Protein AF-A0A939B4H2-F1 (afdb_monomer_lite)

Sequence (66 aa):
MFELTGKPASATVSSAVVAEIKYLLADSSLSMKDIVAAMSFSDQAVFTKFFKRHTGQTPKQYRNGA

pLDDT: mean 72.45, std 14.65, range [35.41, 85.94]

Secondary structure (DSSP, 8-state):
-----SS-STTTSHHHHHHHHHHHHHSTTS-HHHHHHHTT-S-HHHHHHHHHHHHSS-HHHHHHT-

Structure (mmCIF, N/CA/C/O backbone):
data_AF-A0A939B4H2-F1
#
_entry.id   AF-A0A939B4H2-F1
#
loop_
_atom_site.group_PDB
_atom_site.id
_atom_site.type_symbol
_atom_site.label_atom_id
_atom_site.label_alt_id
_atom_site.label_comp_id
_atom_site.label_asym_id
_atom_site.label_entity_id
_atom_site.label_seq_id
_atom_site.pdbx_PDB_ins_code
_atom_site.Cartn_x
_atom_site.Cartn_y
_atom_site.Cartn_z
_atom_site.occupancy
_atom_site.B_iso_or_equiv
_atom_site.auth_seq_id
_atom_site.auth_comp_id
_atom_site.auth_asym_id
_atom_site.auth_atom_id
_atom_site.pdbx_PDB_model_num
ATOM 1 N N . MET A 1 1 ? 26.313 -0.589 -15.669 1.00 37.34 1 MET A N 1
ATOM 2 C CA . MET A 1 1 ? 25.363 -0.679 -14.541 1.00 37.34 1 MET A CA 1
ATOM 3 C C . MET A 1 1 ? 23.977 -0.542 -15.126 1.00 37.34 1 MET A C 1
ATOM 5 O O . MET A 1 1 ? 23.722 0.468 -15.763 1.00 37.34 1 MET A O 1
ATOM 9 N N . PHE A 1 2 ? 23.142 -1.574 -15.015 1.00 35.41 2 PHE A N 1
ATOM 10 C CA . PHE A 1 2 ? 21.771 -1.525 -15.514 1.00 35.41 2 PHE A CA 1
ATOM 11 C C . PHE A 1 2 ? 20.985 -0.548 -14.641 1.00 35.41 2 PHE A C 1
ATOM 13 O O . PHE A 1 2 ? 20.707 -0.835 -13.478 1.00 35.41 2 PHE A O 1
ATOM 20 N N . GLU A 1 3 ? 20.702 0.632 -15.187 1.00 40.81 3 GLU A N 1
ATOM 21 C CA . GLU A 1 3 ? 19.720 1.555 -14.635 1.00 40.81 3 GLU A CA 1
ATOM 22 C C . GLU A 1 3 ? 18.381 0.822 -14.620 1.00 40.81 3 GLU A C 1
ATOM 24 O O . GLU A 1 3 ? 17.713 0.661 -15.641 1.00 40.81 3 GLU A O 1
ATOM 29 N N . LEU A 1 4 ? 18.035 0.303 -13.446 1.00 45.22 4 LEU A N 1
ATOM 30 C CA . LEU A 1 4 ? 16.726 -0.239 -13.130 1.00 45.22 4 LEU A CA 1
ATOM 31 C C . LEU A 1 4 ? 15.718 0.901 -13.272 1.00 45.22 4 LEU A C 1
ATOM 33 O O . LEU A 1 4 ? 15.457 1.629 -12.321 1.00 45.22 4 LEU A O 1
ATOM 37 N N . THR A 1 5 ? 15.239 1.102 -14.499 1.00 45.91 5 THR A N 1
ATOM 38 C CA . THR A 1 5 ? 13.934 1.663 -14.856 1.00 45.91 5 THR A CA 1
ATOM 39 C C . THR A 1 5 ? 13.330 2.541 -13.756 1.00 45.91 5 THR A C 1
ATOM 41 O O . THR A 1 5 ? 12.439 2.119 -13.023 1.00 45.91 5 THR A O 1
ATOM 44 N N . GLY A 1 6 ? 13.794 3.791 -13.654 1.00 43.72 6 GLY A N 1
ATOM 45 C CA . GLY A 1 6 ? 13.287 4.812 -12.719 1.00 43.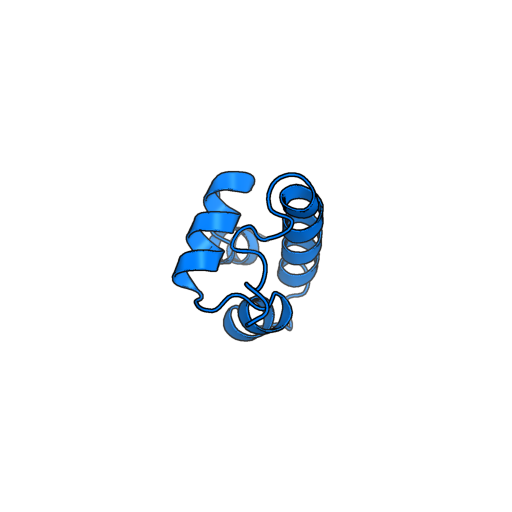72 6 GLY A CA 1
ATOM 46 C C . GLY A 1 6 ? 11.859 5.296 -13.010 1.00 43.72 6 GLY A C 1
ATOM 47 O O . GLY A 1 6 ? 11.444 6.372 -12.587 1.00 43.72 6 GLY A O 1
ATOM 48 N N . LYS A 1 7 ? 11.093 4.512 -13.761 1.00 47.09 7 LYS A N 1
ATOM 49 C CA . LYS A 1 7 ? 9.651 4.618 -13.897 1.00 47.09 7 LYS A CA 1
ATOM 50 C C . LYS A 1 7 ? 9.156 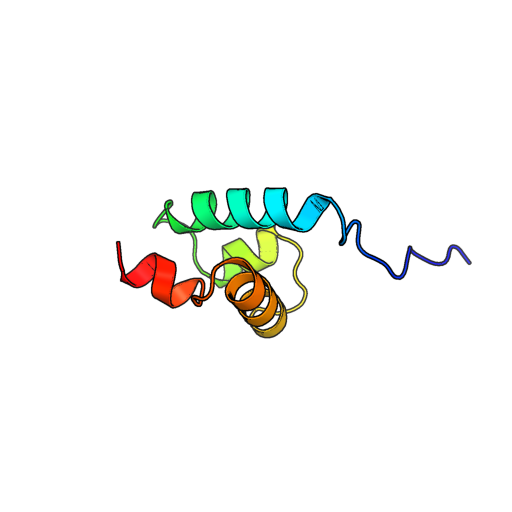3.217 -13.557 1.00 47.09 7 LYS A C 1
ATOM 52 O O . LYS A 1 7 ? 9.535 2.288 -14.274 1.00 47.09 7 LYS A O 1
ATOM 57 N N . PRO A 1 8 ? 8.295 3.025 -12.541 1.00 46.53 8 PRO A N 1
ATOM 58 C CA . PRO A 1 8 ? 7.484 1.820 -12.545 1.00 46.53 8 PRO A CA 1
ATOM 59 C C . PRO A 1 8 ? 6.776 1.775 -13.903 1.00 46.53 8 PRO A C 1
ATOM 61 O O . PRO A 1 8 ? 6.659 2.797 -14.590 1.00 46.53 8 PRO A O 1
ATOM 64 N N . A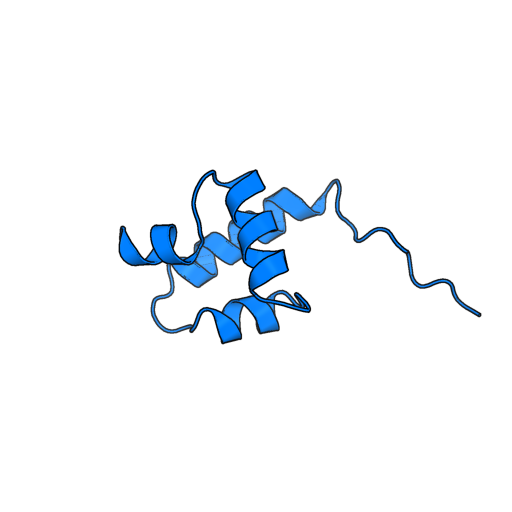LA A 1 9 ? 6.237 0.633 -14.279 1.00 49.66 9 ALA A N 1
ATOM 65 C CA . ALA A 1 9 ? 5.189 0.548 -15.286 1.00 49.66 9 ALA A CA 1
ATOM 66 C C . ALA A 1 9 ? 3.928 1.360 -14.848 1.00 49.66 9 ALA A C 1
ATOM 68 O O . ALA A 1 9 ? 2.838 0.841 -14.671 1.00 49.66 9 ALA A O 1
ATOM 69 N N . SER A 1 10 ? 4.082 2.659 -14.584 1.00 49.44 10 SER A N 1
ATOM 70 C CA . SER A 1 10 ? 3.274 3.507 -13.702 1.00 49.44 10 SER A CA 1
ATOM 71 C C . SER A 1 10 ? 2.162 4.221 -14.462 1.00 49.44 10 SER A C 1
ATOM 73 O O . SER A 1 10 ? 1.151 4.603 -13.884 1.00 49.44 10 SER A O 1
ATOM 75 N N . ALA A 1 11 ? 2.288 4.354 -15.782 1.00 48.50 11 ALA A N 1
ATOM 76 C CA . ALA A 1 11 ? 1.220 4.930 -16.594 1.00 48.50 11 ALA A CA 1
ATOM 77 C C . ALA A 1 11 ? 0.127 3.903 -16.943 1.00 48.50 11 ALA A C 1
ATOM 79 O O . ALA A 1 11 ? -1.037 4.274 -17.040 1.00 48.50 11 ALA A O 1
ATOM 80 N N . THR A 1 12 ? 0.475 2.618 -17.083 1.00 43.75 12 THR A N 1
ATOM 81 C CA . THR A 1 12 ? -0.447 1.579 -17.582 1.00 43.75 12 THR A CA 1
ATOM 82 C C . THR A 1 12 ? -0.902 0.578 -16.520 1.00 43.75 12 THR A C 1
ATOM 84 O O . THR A 1 12 ? -2.016 0.073 -16.613 1.00 43.75 12 THR A O 1
ATOM 87 N N . VAL A 1 13 ? -0.111 0.317 -15.474 1.00 58.38 13 VAL A N 1
ATOM 88 C CA . VAL A 1 13 ? -0.450 -0.699 -14.453 1.00 58.38 13 VAL A CA 1
ATOM 89 C C . VAL A 1 13 ? -1.222 -0.099 -13.270 1.00 58.38 13 VAL A C 1
ATOM 91 O O . VAL A 1 13 ? -1.782 -0.825 -12.455 1.00 58.38 13 VAL A O 1
ATOM 94 N N . SER A 1 14 ? -1.352 1.228 -13.191 1.00 69.06 14 SER A N 1
ATOM 95 C CA . SER A 1 14 ? -2.005 1.886 -12.054 1.00 69.06 14 SER A CA 1
ATOM 96 C C . SER A 1 14 ? -3.465 1.466 -11.848 1.00 69.06 14 SER A C 1
ATOM 98 O O . SER A 1 14 ? -3.898 1.302 -10.712 1.00 69.06 14 SER A O 1
ATOM 100 N N . SER A 1 15 ? -4.218 1.216 -12.924 1.00 71.19 15 SER A N 1
ATOM 101 C CA . SER A 1 15 ? -5.601 0.728 -12.812 1.00 71.19 15 SER A CA 1
ATOM 102 C C . SER A 1 15 ? -5.674 -0.743 -12.386 1.00 71.19 15 SER A C 1
ATOM 104 O O . SER A 1 15 ? -6.484 -1.073 -11.521 1.00 71.19 15 SER A O 1
ATOM 106 N N . ALA A 1 16 ? -4.801 -1.600 -12.927 1.00 78.00 16 ALA A N 1
ATOM 107 C CA . ALA A 1 16 ? -4.733 -3.019 -12.573 1.00 78.00 16 ALA A CA 1
ATOM 108 C C . ALA A 1 16 ? -4.300 -3.221 -11.111 1.00 78.00 16 ALA A C 1
ATOM 110 O O . ALA A 1 16 ? -4.955 -3.943 -10.366 1.00 78.00 16 ALA A O 1
ATOM 111 N N . VAL A 1 17 ? -3.275 -2.488 -10.665 1.00 78.06 17 VAL A N 1
ATOM 112 C CA . VAL A 1 17 ? -2.821 -2.472 -9.265 1.00 78.06 17 VAL A CA 1
ATOM 113 C C . VAL A 1 17 ? -3.943 -2.019 -8.337 1.00 78.06 17 VAL A C 1
ATOM 115 O O . VAL A 1 17 ? -4.201 -2.657 -7.325 1.00 78.06 17 VAL A O 1
ATOM 118 N N . VAL A 1 18 ? -4.667 -0.949 -8.677 1.00 80.31 18 VAL A N 1
ATOM 119 C CA . VAL A 1 18 ? -5.796 -0.481 -7.855 1.00 80.31 18 VAL A CA 1
ATOM 120 C C . VAL A 1 18 ? -6.927 -1.511 -7.798 1.00 80.31 18 VAL A C 1
ATOM 122 O O . VAL A 1 18 ? -7.551 -1.642 -6.745 1.00 80.31 18 VAL A O 1
ATOM 125 N N . ALA A 1 19 ? -7.199 -2.240 -8.883 1.00 83.38 19 ALA A N 1
ATOM 126 C CA . ALA A 1 19 ? -8.199 -3.307 -8.899 1.00 83.38 19 ALA A CA 1
ATOM 127 C C . ALA A 1 19 ? -7.807 -4.468 -7.975 1.00 83.38 19 ALA A C 1
ATOM 129 O O . ALA A 1 19 ? -8.624 -4.903 -7.166 1.00 83.38 19 ALA A O 1
ATOM 130 N N . GLU A 1 20 ? -6.549 -4.899 -8.021 1.00 84.00 20 GLU A N 1
ATOM 131 C CA . GLU A 1 20 ? -6.063 -5.956 -7.137 1.00 84.00 20 GLU A CA 1
ATOM 132 C C . GLU A 1 20 ? -6.049 -5.507 -5.675 1.00 84.00 20 GLU A C 1
ATOM 134 O O . GLU A 1 20 ? -6.489 -6.236 -4.796 1.00 84.00 20 GLU A O 1
ATOM 139 N N . ILE A 1 21 ? -5.658 -4.262 -5.394 1.00 82.69 21 ILE A N 1
ATOM 140 C CA . ILE A 1 21 ? -5.745 -3.714 -4.037 1.00 82.69 21 ILE A CA 1
ATOM 141 C C . ILE A 1 21 ? -7.195 -3.716 -3.545 1.00 82.69 21 ILE A C 1
ATOM 143 O O 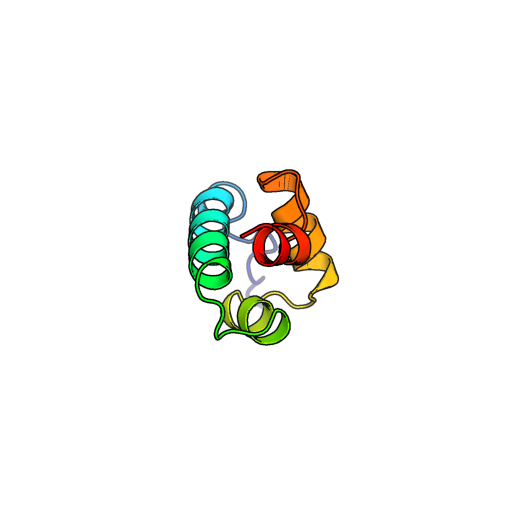. ILE A 1 21 ? -7.438 -4.064 -2.397 1.00 82.69 21 ILE A O 1
ATOM 147 N N . LYS A 1 22 ? -8.173 -3.353 -4.383 1.00 83.81 22 LYS A N 1
ATOM 148 C CA . LYS A 1 22 ? -9.594 -3.431 -4.006 1.00 83.81 22 LYS A CA 1
ATOM 149 C C . LYS A 1 22 ? -10.025 -4.866 -3.704 1.00 83.81 22 LYS A C 1
ATOM 151 O O . LYS A 1 22 ? -10.766 -5.058 -2.747 1.00 83.81 22 LYS A O 1
ATOM 156 N N . TYR A 1 23 ? -9.551 -5.840 -4.478 1.00 85.94 23 TYR A N 1
ATOM 157 C CA . TYR A 1 23 ? -9.793 -7.260 -4.224 1.00 85.94 23 TYR A CA 1
ATOM 158 C C . TYR A 1 23 ? -9.189 -7.701 -2.881 1.00 85.94 23 TYR A C 1
ATOM 160 O O . TYR A 1 23 ? -9.889 -8.255 -2.040 1.00 85.94 23 TYR A O 1
ATOM 168 N N . LEU A 1 24 ? -7.929 -7.342 -2.621 1.00 82.81 24 LEU A N 1
ATOM 169 C CA . LEU A 1 24 ? -7.240 -7.628 -1.357 1.00 82.81 24 LEU A CA 1
ATOM 170 C C . LEU A 1 24 ? -7.855 -6.892 -0.156 1.00 82.81 24 LEU A C 1
ATOM 172 O O . LEU A 1 24 ? -7.752 -7.371 0.964 1.00 82.81 24 LEU A O 1
ATOM 176 N N . LEU A 1 25 ? -8.468 -5.721 -0.362 1.00 80.44 25 LEU A N 1
ATOM 177 C CA . LEU A 1 25 ? -9.186 -4.982 0.684 1.00 80.44 25 LEU A CA 1
ATOM 178 C C . LEU A 1 25 ? -10.578 -5.554 0.966 1.00 80.44 25 LEU A C 1
ATOM 180 O O . LEU A 1 25 ? -11.063 -5.387 2.083 1.00 80.44 25 LEU A O 1
ATOM 184 N N . ALA A 1 26 ? -11.215 -6.174 -0.032 1.00 80.44 26 ALA A N 1
ATOM 185 C CA . ALA A 1 26 ? -12.456 -6.923 0.151 1.00 80.44 26 ALA A CA 1
ATOM 186 C C . ALA A 1 26 ? -12.205 -8.222 0.932 1.00 80.44 26 ALA A C 1
ATOM 188 O O . ALA A 1 26 ? -13.064 -8.667 1.692 1.00 80.44 26 ALA A O 1
ATOM 189 N N . ASP A 1 27 ? -11.008 -8.795 0.798 1.00 76.69 27 ASP A N 1
ATOM 190 C CA . ASP A 1 27 ? -10.555 -9.893 1.638 1.00 76.69 27 ASP A CA 1
ATOM 191 C C . ASP A 1 27 ? -10.154 -9.379 3.035 1.00 76.69 27 ASP A C 1
ATOM 193 O O . ASP A 1 27 ? -9.065 -8.851 3.274 1.00 76.69 27 ASP A O 1
ATOM 197 N N . SER A 1 28 ? -11.062 -9.516 4.004 1.00 67.69 28 SER A N 1
ATOM 198 C CA . SER A 1 28 ? -10.847 -9.024 5.372 1.00 67.69 28 SER A CA 1
ATOM 199 C C . SER A 1 28 ? -9.796 -9.826 6.167 1.00 67.69 28 SER A C 1
ATOM 201 O O . SER A 1 28 ? -9.561 -9.526 7.343 1.00 67.69 28 SER A O 1
ATOM 203 N N . SER A 1 29 ? -9.138 -10.813 5.555 1.00 77.12 29 SER A N 1
ATOM 204 C CA . SER A 1 29 ? -8.114 -11.655 6.187 1.00 77.12 29 SER A CA 1
ATOM 205 C C . SER A 1 29 ? -6.724 -11.017 6.157 1.00 77.12 29 SER A C 1
ATOM 207 O O . SER A 1 29 ? -5.898 -11.293 7.024 1.00 77.12 29 SER A O 1
ATOM 209 N N . LEU A 1 30 ? -6.449 -10.145 5.182 1.00 79.56 30 LEU A N 1
ATOM 210 C CA . LEU A 1 30 ? -5.121 -9.561 4.978 1.00 79.56 30 LEU A CA 1
ATOM 211 C C . LEU A 1 30 ? -4.958 -8.259 5.753 1.00 79.56 30 LEU A C 1
ATOM 213 O O . LEU A 1 30 ? -5.836 -7.398 5.726 1.00 79.56 30 LEU A O 1
ATOM 217 N N . SER A 1 31 ? -3.828 -8.051 6.430 1.00 81.06 31 SER A N 1
ATOM 218 C CA . SER A 1 31 ? -3.551 -6.764 7.073 1.00 81.06 31 SER A CA 1
ATOM 219 C C . SER A 1 31 ? -3.075 -5.734 6.053 1.00 81.06 31 SER A C 1
ATOM 221 O O . SER A 1 31 ? -2.478 -6.059 5.034 1.00 81.06 31 SER A O 1
ATOM 223 N N . MET A 1 32 ? -3.242 -4.447 6.364 1.00 77.69 32 MET A N 1
ATOM 224 C CA . MET A 1 32 ? -2.714 -3.357 5.527 1.00 77.69 32 MET A CA 1
ATOM 225 C C . MET A 1 32 ? -1.216 -3.509 5.220 1.00 77.69 32 MET A C 1
ATOM 227 O O . MET A 1 32 ? -0.779 -3.139 4.137 1.00 77.69 32 MET A O 1
ATOM 231 N N . LYS A 1 33 ? -0.434 -4.051 6.163 1.00 80.06 33 LYS A N 1
ATOM 232 C CA . LYS A 1 33 ? 0.993 -4.340 5.966 1.00 80.06 33 LYS A CA 1
ATOM 233 C C . LYS A 1 33 ? 1.221 -5.457 4.945 1.00 80.06 33 LYS A C 1
ATOM 235 O O . LYS A 1 33 ? 2.096 -5.309 4.101 1.00 80.06 33 LYS A O 1
ATOM 240 N N . ASP A 1 34 ? 0.406 -6.508 4.984 1.00 83.25 34 ASP A N 1
ATOM 241 C CA . ASP A 1 34 ? 0.496 -7.635 4.051 1.00 83.25 34 ASP A CA 1
ATOM 242 C C . ASP A 1 34 ? 0.132 -7.199 2.632 1.00 83.25 34 ASP A C 1
ATOM 244 O O . ASP A 1 34 ? 0.819 -7.554 1.685 1.00 83.25 34 ASP A O 1
ATOM 248 N N . ILE A 1 35 ? -0.885 -6.343 2.482 1.00 81.94 35 ILE A N 1
ATOM 249 C CA . ILE A 1 35 ? -1.287 -5.785 1.180 1.00 81.94 35 ILE A CA 1
ATOM 250 C C . ILE A 1 35 ? -0.171 -4.905 0.593 1.00 81.94 35 ILE A C 1
ATOM 252 O O . ILE A 1 35 ? 0.127 -4.984 -0.596 1.00 81.94 35 ILE A O 1
ATOM 256 N N . VAL A 1 36 ? 0.474 -4.080 1.425 1.00 81.69 36 VAL A N 1
ATOM 257 C CA . VAL A 1 36 ? 1.617 -3.239 1.023 1.00 81.69 36 VAL A CA 1
ATOM 258 C C . VAL A 1 36 ? 2.801 -4.102 0.585 1.00 81.69 36 VAL A C 1
ATOM 260 O O . VAL A 1 36 ? 3.396 -3.821 -0.457 1.00 81.69 36 VAL A O 1
ATOM 263 N N . ALA A 1 37 ? 3.101 -5.162 1.342 1.00 81.19 37 ALA A N 1
ATOM 264 C CA . ALA A 1 37 ? 4.161 -6.111 1.024 1.00 81.19 37 ALA A CA 1
ATOM 265 C C . ALA A 1 37 ? 3.862 -6.906 -0.259 1.00 81.19 37 ALA A C 1
ATOM 267 O O . ALA A 1 37 ? 4.731 -7.021 -1.119 1.00 81.19 37 ALA A O 1
ATOM 268 N N . 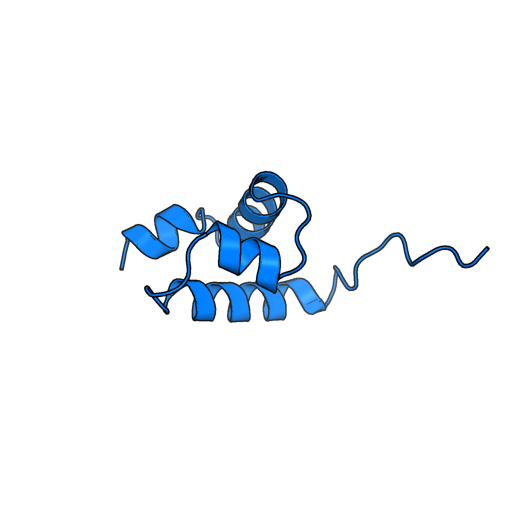ALA A 1 38 ? 2.624 -7.379 -0.437 1.00 78.00 38 ALA A N 1
ATOM 269 C CA . ALA A 1 38 ? 2.176 -8.100 -1.629 1.00 78.00 38 ALA A CA 1
ATOM 270 C C . ALA A 1 38 ? 2.266 -7.238 -2.897 1.00 78.00 38 ALA A C 1
ATOM 272 O O . ALA A 1 38 ? 2.631 -7.719 -3.964 1.00 78.00 38 ALA A O 1
ATOM 273 N N . MET A 1 39 ? 2.000 -5.939 -2.765 1.00 75.31 39 MET A N 1
ATOM 274 C CA . MET A 1 39 ? 2.093 -4.969 -3.855 1.00 75.31 39 MET A CA 1
ATOM 275 C C . MET A 1 39 ? 3.512 -4.422 -4.082 1.00 75.31 39 MET A C 1
ATOM 277 O O . MET A 1 39 ? 3.699 -3.546 -4.926 1.00 75.31 39 MET A O 1
ATOM 281 N N . SER A 1 40 ? 4.514 -4.910 -3.337 1.00 74.44 40 SER A N 1
ATOM 282 C CA . SER A 1 40 ? 5.908 -4.444 -3.404 1.00 74.44 40 SER A CA 1
ATOM 283 C C . SER A 1 40 ? 6.067 -2.927 -3.212 1.00 74.44 40 SER A C 1
ATOM 285 O O . SER A 1 40 ? 6.992 -2.310 -3.744 1.00 74.44 40 SER A O 1
ATOM 287 N N . PHE A 1 41 ? 5.177 -2.297 -2.437 1.00 75.69 41 PHE A N 1
ATOM 288 C CA . PHE A 1 41 ? 5.371 -0.908 -2.028 1.00 75.69 41 PHE A CA 1
ATOM 289 C C . PHE A 1 41 ? 6.394 -0.851 -0.896 1.00 75.69 41 PHE A C 1
ATOM 291 O O . PHE A 1 41 ? 6.285 -1.581 0.085 1.00 75.69 41 PHE A O 1
ATOM 298 N N . SER A 1 42 ? 7.350 0.074 -1.001 1.00 73.81 42 SER A N 1
ATOM 299 C CA . SER A 1 42 ? 8.359 0.288 0.044 1.00 73.81 42 SER A CA 1
ATOM 300 C C . SER A 1 42 ? 7.739 0.710 1.375 1.00 73.81 42 SER A C 1
ATOM 302 O O . SER A 1 42 ? 8.227 0.325 2.429 1.00 73.81 42 SER A O 1
ATOM 304 N N . ASP A 1 43 ? 6.641 1.472 1.322 1.00 76.56 43 ASP A N 1
ATOM 305 C CA . ASP A 1 43 ? 6.005 2.031 2.507 1.00 76.56 43 ASP A CA 1
ATOM 306 C C . ASP A 1 43 ? 4.488 2.125 2.385 1.00 76.56 43 ASP A C 1
ATOM 308 O O . ASP A 1 43 ? 3.926 2.533 1.359 1.00 76.56 43 ASP A O 1
ATOM 312 N N . GLN A 1 44 ? 3.818 1.892 3.516 1.00 79.56 44 GLN A N 1
ATOM 313 C CA . GLN A 1 44 ? 2.376 2.083 3.654 1.00 79.56 44 GLN A CA 1
ATOM 314 C C . GLN A 1 44 ? 1.956 3.533 3.360 1.00 79.56 44 GLN A C 1
ATOM 316 O O . GLN A 1 44 ? 0.854 3.769 2.860 1.00 79.56 44 GLN A O 1
ATOM 321 N N . ALA A 1 45 ? 2.823 4.514 3.630 1.00 81.31 45 ALA A N 1
ATOM 322 C CA . ALA A 1 45 ? 2.562 5.920 3.327 1.00 81.31 45 ALA A CA 1
ATOM 323 C C . ALA A 1 45 ? 2.491 6.185 1.812 1.00 81.31 45 ALA A C 1
ATOM 325 O O . ALA A 1 45 ? 1.593 6.898 1.350 1.00 81.31 45 ALA A O 1
ATOM 326 N N . VAL A 1 46 ? 3.399 5.580 1.037 1.00 80.56 46 VAL A N 1
ATOM 327 C CA . VAL A 1 46 ? 3.438 5.688 -0.430 1.00 80.56 46 VAL A CA 1
ATOM 328 C C . VAL A 1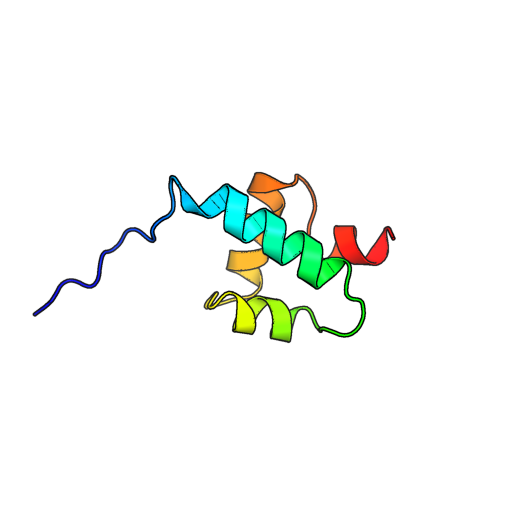 46 ? 2.221 4.997 -1.031 1.00 80.56 46 VAL A C 1
ATOM 330 O O . VAL A 1 46 ? 1.489 5.609 -1.808 1.00 80.56 46 VAL A O 1
ATOM 333 N N . PHE A 1 47 ? 1.940 3.774 -0.584 1.00 82.19 47 PHE A N 1
ATOM 334 C CA . PHE A 1 47 ? 0.746 3.021 -0.956 1.00 82.19 47 PHE A CA 1
ATOM 335 C C . PHE A 1 47 ? -0.547 3.792 -0.668 1.00 82.19 47 PHE A C 1
ATOM 337 O O . PHE A 1 47 ? -1.406 3.923 -1.534 1.00 82.19 47 PHE A O 1
ATOM 344 N N . THR A 1 48 ? -0.682 4.365 0.532 1.00 83.44 48 THR A N 1
ATOM 345 C CA . THR A 1 48 ? -1.892 5.102 0.927 1.00 83.44 48 THR A CA 1
ATOM 346 C C . THR A 1 48 ? -2.090 6.344 0.065 1.00 83.44 48 THR A C 1
ATOM 348 O O . THR A 1 48 ? -3.208 6.602 -0.381 1.00 83.44 48 THR A O 1
ATOM 351 N N . LYS A 1 49 ? -1.020 7.105 -0.210 1.00 82.75 49 LYS A N 1
ATOM 352 C CA . LYS A 1 49 ? -1.073 8.249 -1.135 1.00 82.75 49 LYS A CA 1
ATOM 353 C C . LYS A 1 49 ? -1.459 7.807 -2.545 1.00 82.75 49 LYS A C 1
ATOM 355 O O . LYS A 1 49 ? -2.303 8.451 -3.165 1.00 82.75 49 LYS A O 1
ATOM 360 N N . PHE A 1 50 ? -0.875 6.715 -3.030 1.00 82.00 50 PHE A N 1
ATOM 361 C CA . PHE A 1 50 ? -1.154 6.159 -4.349 1.00 82.00 50 PHE A CA 1
ATOM 362 C C . PHE A 1 50 ? -2.613 5.705 -4.481 1.00 82.00 50 PHE A C 1
ATOM 364 O O . PHE A 1 50 ? -3.313 6.133 -5.399 1.00 82.00 50 PHE A O 1
ATOM 371 N N . PHE A 1 51 ? -3.100 4.905 -3.534 1.00 83.06 51 PHE A N 1
ATOM 372 C CA . PHE A 1 51 ? -4.463 4.384 -3.538 1.00 83.06 51 PHE A CA 1
ATOM 373 C C . PHE A 1 51 ? -5.494 5.502 -3.384 1.00 83.06 51 PHE A C 1
ATOM 375 O O . PHE A 1 51 ? -6.467 5.544 -4.135 1.00 83.06 51 PHE A O 1
ATOM 382 N N . LYS A 1 52 ? -5.251 6.468 -2.487 1.00 85.12 52 LYS A N 1
ATOM 383 C CA . LYS A 1 52 ? -6.122 7.638 -2.316 1.00 85.12 52 LYS A CA 1
ATOM 384 C C . LYS A 1 52 ? -6.178 8.503 -3.571 1.00 85.12 52 LYS A C 1
ATOM 386 O O . LYS A 1 52 ? -7.247 8.993 -3.912 1.00 85.12 52 LYS A O 1
ATOM 391 N N . ARG A 1 53 ? -5.061 8.674 -4.285 1.00 84.12 53 ARG A N 1
ATOM 392 C CA . ARG A 1 53 ? -5.034 9.431 -5.546 1.00 84.12 53 ARG A CA 1
ATOM 393 C C . ARG A 1 53 ? -5.903 8.786 -6.632 1.00 84.12 53 ARG A C 1
ATOM 395 O O . ARG A 1 53 ? -6.453 9.511 -7.449 1.00 84.12 53 ARG A O 1
ATOM 402 N N . HIS A 1 54 ? -6.038 7.460 -6.623 1.00 82.44 54 HIS A N 1
ATOM 403 C CA . HIS A 1 54 ? -6.817 6.725 -7.624 1.00 82.44 54 HIS A CA 1
ATOM 404 C C . HIS A 1 54 ? -8.271 6.454 -7.218 1.00 82.44 54 HIS A C 1
ATOM 406 O O . HIS A 1 54 ? -9.147 6.436 -8.074 1.00 82.44 54 HIS A O 1
ATOM 412 N N . THR A 1 55 ? -8.541 6.216 -5.935 1.00 83.19 55 THR A N 1
ATOM 413 C CA . THR A 1 55 ? -9.877 5.835 -5.434 1.00 83.19 55 THR A CA 1
ATOM 414 C C . THR A 1 55 ? -10.588 6.951 -4.673 1.00 83.19 55 THR A C 1
ATOM 416 O O . THR A 1 55 ? -11.759 6.812 -4.333 1.00 83.19 55 THR A O 1
ATOM 419 N N . GLY A 1 56 ? -9.889 8.044 -4.360 1.00 84.06 56 GLY A N 1
ATOM 420 C CA . GLY A 1 56 ? -10.384 9.138 -3.522 1.00 84.06 56 GLY A CA 1
ATOM 421 C C . GLY A 1 56 ? -10.394 8.831 -2.020 1.00 84.06 56 GLY A C 1
ATOM 422 O O . GLY A 1 56 ? -10.495 9.753 -1.212 1.00 84.06 56 GLY A O 1
ATOM 423 N N . GLN A 1 57 ? -10.229 7.568 -1.621 1.00 83.75 57 GLN A N 1
ATOM 424 C CA . GLN A 1 57 ? -10.342 7.115 -0.235 1.00 83.75 57 GLN A CA 1
ATOM 425 C C . GLN A 1 57 ? -9.076 6.385 0.208 1.00 83.75 57 GLN A C 1
ATOM 427 O O . GLN A 1 57 ? -8.314 5.865 -0.605 1.00 83.75 57 GLN A O 1
ATOM 432 N N . THR A 1 58 ? -8.799 6.361 1.511 1.00 83.50 58 THR A N 1
ATOM 433 C CA . THR A 1 58 ? -7.679 5.550 2.003 1.00 83.50 58 THR A CA 1
ATOM 434 C C . THR A 1 58 ? -8.051 4.062 1.980 1.00 83.50 58 THR A C 1
ATOM 436 O O . THR A 1 58 ? -9.215 3.729 2.194 1.00 83.50 58 THR A O 1
ATOM 439 N N . PRO A 1 59 ? -7.084 3.148 1.789 1.00 79.88 59 PRO A N 1
ATOM 440 C CA . PRO A 1 59 ? -7.356 1.708 1.799 1.00 79.88 59 PRO A CA 1
ATOM 441 C C . PRO A 1 59 ? -7.993 1.262 3.128 1.00 79.88 59 PRO A C 1
ATOM 443 O O . PRO A 1 59 ? -8.905 0.444 3.152 1.00 79.88 59 PRO A O 1
ATOM 446 N N . LYS A 1 60 ? -7.591 1.893 4.241 1.00 78.75 60 LYS A N 1
ATOM 447 C CA . LYS A 1 60 ? -8.188 1.677 5.565 1.00 78.75 60 LYS A CA 1
ATOM 448 C C . LYS A 1 60 ? -9.651 2.135 5.640 1.00 78.75 60 LYS A C 1
ATOM 450 O O . LYS A 1 60 ? -10.457 1.444 6.245 1.00 78.75 60 LYS A O 1
ATOM 455 N N . GLN A 1 61 ? -9.993 3.279 5.041 1.00 81.25 61 GLN A N 1
ATOM 456 C CA . GLN A 1 61 ? -11.386 3.738 4.953 1.00 81.25 61 GLN A CA 1
ATOM 457 C C . GLN A 1 61 ? -12.223 2.830 4.055 1.00 81.25 61 GLN A C 1
ATOM 459 O O . GLN A 1 61 ? -13.347 2.515 4.413 1.00 81.25 61 GLN A O 1
ATOM 464 N N . TYR A 1 62 ? -11.657 2.380 2.934 1.00 82.75 62 TYR A N 1
ATOM 465 C CA . TYR A 1 62 ? -12.325 1.456 2.022 1.00 82.75 62 TYR A CA 1
ATOM 466 C C . TYR A 1 62 ? -12.642 0.117 2.704 1.00 82.75 62 TYR A C 1
ATOM 468 O O . TYR A 1 62 ? -13.729 -0.412 2.525 1.00 82.75 62 TYR A O 1
ATOM 476 N N . ARG A 1 63 ? -11.730 -0.388 3.545 1.00 77.69 63 ARG A N 1
ATOM 477 C CA . ARG A 1 63 ? -11.955 -1.593 4.355 1.00 77.69 63 ARG A CA 1
ATOM 478 C C . ARG A 1 63 ? -12.945 -1.389 5.505 1.00 77.69 63 ARG A C 1
ATOM 480 O O . ARG A 1 63 ? -13.762 -2.258 5.748 1.00 77.69 63 ARG A O 1
ATOM 487 N N . ASN A 1 64 ? -12.860 -0.273 6.231 1.00 74.81 64 ASN A N 1
ATOM 488 C CA . ASN A 1 64 ? -13.742 -0.004 7.377 1.00 74.81 64 ASN A CA 1
ATOM 489 C C . ASN A 1 64 ? -15.171 0.411 6.979 1.00 74.81 64 ASN A C 1
ATOM 491 O O . ASN A 1 64 ? -16.014 0.546 7.861 1.00 74.81 64 ASN A O 1
ATOM 495 N N . GLY A 1 65 ? -15.416 0.711 5.701 1.00 63.22 65 GLY A N 1
ATOM 496 C CA . GLY A 1 65 ? -16.727 1.103 5.177 1.00 63.22 65 GLY A CA 1
ATOM 497 C C . GLY A 1 65 ? -17.523 -0.034 4.529 1.00 63.22 65 GLY A C 1
ATOM 498 O O . GLY A 1 65 ? -18.559 0.260 3.936 1.00 63.22 65 GLY A O 1
ATOM 499 N N . ALA A 1 66 ? -17.029 -1.275 4.599 1.00 48.84 66 ALA A N 1
ATOM 500 C CA . ALA A 1 66 ? -17.710 -2.489 4.147 1.00 48.84 66 ALA A CA 1
ATOM 501 C C . ALA A 1 66 ? -18.289 -3.269 5.335 1.00 48.84 66 ALA A C 1
ATOM 503 O O . ALA A 1 66 ? -17.648 -3.255 6.412 1.00 48.84 66 ALA A O 1
#

Organism: NCBI:txid1841864

Foldseek 3Di:
DPPPPPDDVCPPCLVVLLVVLLVVLVVPPDDLVRNCVVSVPPDSVVVQVSNCVVPVDGSVCSNVVD

Radius of gyration: 12.6 Å; chains: 1; bounding box: 43×21×25 Å

InterPro domains:
  IPR009057 Homedomain-like superfamily [SSF46689] (21-65)
  IPR018060 AraC-like, DNA binding HTH domain [PF12833] (4-64)
  IPR018060 AraC-like, DNA binding HTH domain [PS01124] (1-65)